Protein AF-A0AAV7AFK3-F1 (afdb_monomer)

Nearest PDB structures (foldseek):
  8hmy-assembly1_A  TM=8.633E-01  e=4.470E-11  Homo sapiens
  8hmz-assembly1_A  TM=8.587E-01  e=5.852E-11  Homo sapiens
  7uxa-assembly1_C  TM=8.689E-01  e=7.161E-11  Homo sapiens
  8iss-assembly1_B  TM=8.672E-01  e=4.408E-10  Homo sapiens
  3ebc-assembly1_B  TM=5.021E-01  e=8.028E+00  Haemophilus influenzae

Organism: Engystomops pustulosus (NCBI:txid76066)

Foldseek 3Di:
DDDDDDDDDDDQPQPPDVDQEGEGEFEAEPVRHGPPVDDCDPVNVVVVQVVSVVVNHWYKYKYWYQYPPDDVVLVVDPVSSVRTDIDIDIDDDDDDPVNVVVVVVD

Solvent-accessible surface area (backbone atoms only — not comparable to full-atom values): 6761 Å² total; per-residue (Å²): 138,87,87,84,82,82,94,78,83,80,80,82,58,70,51,84,53,99,57,59,48,41,44,45,77,43,66,22,34,86,86,70,55,47,85,60,91,63,79,82,43,71,70,57,50,52,52,50,43,54,58,35,47,76,71,72,26,42,34,33,38,36,37,38,29,43,54,88,90,72,48,76,77,51,65,74,42,82,71,40,63,80,63,43,46,79,48,81,45,78,56,73,84,89,73,54,76,68,63,52,52,67,67,72,78,113

pLDDT: mean 70.07, std 17.33, range [28.09, 89.12]

InterPro domains:
  IPR006676 tRNA-splicing endonuclease [PTHR21227] (20-105)
  IPR011856 tRNA endonuclease-like domain superfamily [G3DSA:3.40.1350.10] (5-75)

Radius of gyration: 17.39 Å; Cα contacts (8 Å, |Δi|>4): 115; chains: 1; bounding box: 46×44×38 Å

Sequence (106 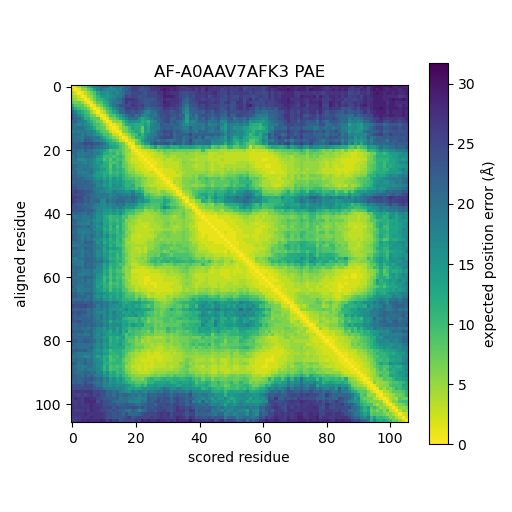aa):
MMGRKSQSDYNFLFVFSPYSYSIIVELVDENFEGPALRPLTWRSLSGLNRTTMNVSKELLICYLIKPPGFTEKDMGTPECIKKFKVQEVIVNRWISSRERMEHEEL

Secondary structure (DSSP, 8-state):
-------SS--------SSSEEEEEEEE-TTS----SS---HHHHHHHHHHHHHTT-EEEEEEEEPPTT--TTGGGSGGGGGG-EEEEEEE-PPPPHHHHHHTT--

Structure (mmCIF, N/CA/C/O backbone):
data_AF-A0AAV7AFK3-F1
#
_entry.id   AF-A0AAV7AFK3-F1
#
loop_
_atom_site.group_PDB
_atom_site.id
_atom_site.type_symbol
_atom_site.label_atom_id
_atom_site.label_alt_id
_atom_site.label_comp_id
_atom_site.label_asym_id
_atom_site.label_entity_id
_atom_site.label_seq_id
_atom_site.pdbx_PDB_ins_code
_atom_site.Cartn_x
_atom_site.Cartn_y
_atom_site.Cartn_z
_atom_site.occupancy
_atom_site.B_iso_or_equiv
_atom_site.auth_seq_id
_atom_site.auth_comp_id
_atom_site.auth_asym_id
_atom_site.auth_atom_id
_atom_site.pdbx_PDB_model_num
ATOM 1 N N . MET A 1 1 ? 17.459 17.721 3.469 1.00 31.33 1 MET A N 1
ATOM 2 C CA . MET A 1 1 ? 16.676 18.937 3.154 1.00 31.33 1 MET A CA 1
ATOM 3 C C . MET A 1 1 ? 15.307 18.504 2.663 1.00 31.33 1 MET A C 1
ATOM 5 O O . MET A 1 1 ? 15.230 17.708 1.741 1.00 31.33 1 MET A O 1
ATOM 9 N N . MET A 1 2 ? 14.253 18.949 3.344 1.00 35.44 2 MET A N 1
ATOM 10 C CA . MET A 1 2 ? 12.871 18.510 3.149 1.00 35.44 2 MET A CA 1
ATOM 11 C C . MET A 1 2 ? 12.129 19.580 2.345 1.00 35.44 2 MET A C 1
ATOM 13 O O . MET A 1 2 ? 11.911 20.681 2.843 1.00 35.44 2 MET A O 1
ATOM 17 N N . GLY A 1 3 ? 11.792 19.290 1.090 1.00 30.08 3 GLY A N 1
ATOM 18 C CA . GLY A 1 3 ? 11.003 20.187 0.248 1.00 30.08 3 GLY A CA 1
ATOM 19 C C . GLY A 1 3 ? 9.516 19.880 0.392 1.00 30.08 3 GLY A C 1
ATOM 20 O O . GLY A 1 3 ? 9.052 18.876 -0.134 1.00 30.08 3 GLY A O 1
ATOM 21 N N . ARG A 1 4 ? 8.766 20.735 1.097 1.00 44.69 4 ARG A N 1
ATOM 22 C CA . ARG A 1 4 ? 7.295 20.761 1.039 1.00 44.69 4 ARG A CA 1
ATOM 23 C C . ARG A 1 4 ? 6.856 21.796 0.004 1.00 44.69 4 ARG A C 1
ATOM 25 O O . ARG A 1 4 ? 7.327 22.930 0.052 1.00 44.69 4 ARG A O 1
ATOM 32 N N . LYS A 1 5 ? 5.892 21.453 -0.853 1.00 32.91 5 LYS A N 1
ATOM 33 C CA . LYS A 1 5 ? 5.023 22.432 -1.521 1.00 32.91 5 LYS A CA 1
ATOM 34 C C . LYS A 1 5 ? 3.561 21.974 -1.473 1.00 32.91 5 LYS A C 1
ATOM 36 O O . LYS A 1 5 ? 3.202 20.993 -2.101 1.00 32.91 5 LYS A O 1
ATOM 41 N N . SER A 1 6 ? 2.787 22.758 -0.720 1.00 28.52 6 SER A N 1
ATOM 42 C CA . SER A 1 6 ? 1.416 23.232 -0.970 1.00 28.52 6 SER A CA 1
ATOM 43 C C . SER A 1 6 ? 0.265 22.239 -1.219 1.00 28.52 6 SER A C 1
ATOM 45 O O . SER A 1 6 ? 0.061 21.775 -2.331 1.00 28.52 6 SER A O 1
ATOM 47 N N . GLN A 1 7 ? -0.549 22.078 -0.168 1.00 34.56 7 GLN A N 1
ATOM 48 C CA . GLN A 1 7 ? -2.011 22.279 -0.115 1.00 34.56 7 GLN A CA 1
ATOM 49 C C . GLN A 1 7 ? -2.891 21.707 -1.249 1.00 34.56 7 GLN A C 1
ATOM 51 O O . GLN A 1 7 ? -3.332 22.447 -2.121 1.00 34.56 7 GLN A O 1
ATOM 56 N N . SER A 1 8 ? -3.226 20.418 -1.145 1.00 28.09 8 SER A N 1
ATOM 57 C CA . SER A 1 8 ? -4.539 19.840 -1.495 1.00 28.09 8 SER A CA 1
ATOM 58 C C . SER A 1 8 ? -4.511 18.342 -1.173 1.00 28.09 8 SER A C 1
ATOM 60 O O . SER A 1 8 ? -3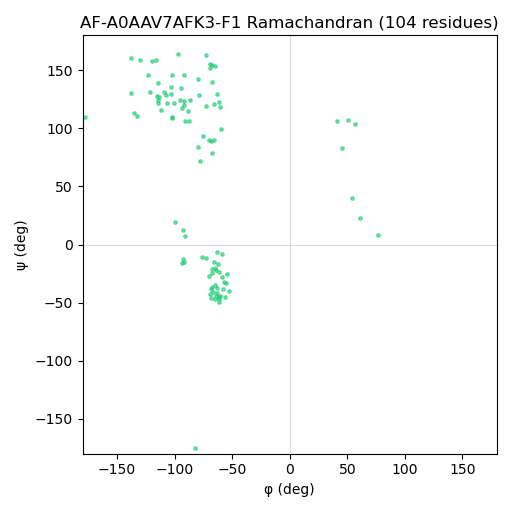.762 17.598 -1.799 1.00 28.09 8 SER A O 1
ATOM 62 N N . ASP A 1 9 ? -5.265 17.974 -0.139 1.00 35.66 9 ASP A N 1
ATOM 63 C CA . ASP A 1 9 ? -5.859 16.672 0.186 1.00 35.66 9 ASP A CA 1
ATOM 64 C C . ASP A 1 9 ? -5.035 15.389 -0.038 1.00 35.66 9 ASP A C 1
ATOM 66 O O . ASP A 1 9 ? -4.854 14.886 -1.141 1.00 35.66 9 ASP A O 1
ATOM 70 N N . TYR A 1 10 ? -4.611 14.864 1.118 1.00 37.59 10 TYR A N 1
ATOM 71 C CA . TYR A 1 10 ? -3.967 13.589 1.440 1.00 37.59 10 TYR A CA 1
ATOM 72 C C . TYR A 1 10 ? -2.745 13.199 0.601 1.00 37.59 10 TYR A C 1
ATOM 74 O O . TYR A 1 10 ? -2.777 12.772 -0.551 1.00 37.59 10 TYR A O 1
ATOM 82 N N . ASN A 1 11 ? -1.615 13.318 1.287 1.00 36.66 11 ASN A N 1
ATOM 83 C CA . ASN A 1 11 ? -0.289 13.008 0.804 1.00 36.66 11 ASN A CA 1
ATOM 84 C C . ASN A 1 11 ? -0.171 11.523 0.427 1.00 36.66 11 ASN A C 1
ATOM 86 O O . ASN A 1 11 ? -0.286 10.659 1.295 1.00 36.66 11 ASN A O 1
ATOM 90 N N . PHE A 1 12 ? 0.199 11.231 -0.823 1.00 41.88 12 PHE A N 1
ATOM 91 C CA . PHE A 1 12 ? 1.002 10.042 -1.106 1.00 41.88 12 PHE A CA 1
ATOM 92 C C . PHE A 1 12 ? 2.302 10.196 -0.317 1.00 41.88 12 PHE A C 1
ATOM 94 O O . PHE A 1 12 ? 3.186 10.970 -0.697 1.00 41.88 12 PHE A O 1
ATOM 101 N N . LEU A 1 13 ? 2.397 9.538 0.836 1.00 44.56 13 LEU A N 1
ATOM 102 C CA . LEU A 1 13 ? 3.597 9.604 1.652 1.00 44.56 13 LEU A CA 1
ATOM 103 C C . LEU A 1 13 ? 4.640 8.651 1.065 1.00 44.56 13 LEU A C 1
ATOM 105 O O . LEU A 1 13 ? 4.800 7.529 1.529 1.00 44.56 13 LEU A O 1
ATOM 109 N N . PHE A 1 14 ? 5.379 9.117 0.058 1.00 46.00 14 PHE A N 1
ATOM 110 C CA . PHE A 1 14 ? 6.608 8.454 -0.367 1.00 46.00 14 PHE A CA 1
ATOM 111 C C . PHE A 1 14 ? 7.654 8.607 0.743 1.00 46.00 14 PHE A C 1
ATOM 113 O O . PHE A 1 14 ? 8.412 9.580 0.785 1.00 46.00 14 PHE A O 1
ATOM 120 N N . VAL A 1 15 ? 7.680 7.664 1.684 1.00 46.69 15 VAL A N 1
ATOM 121 C CA . VAL A 1 15 ? 8.720 7.618 2.714 1.00 46.69 15 VAL A CA 1
ATOM 122 C C . VAL A 1 15 ? 9.999 7.084 2.072 1.00 46.69 15 VAL A C 1
ATOM 124 O O . VAL A 1 15 ? 10.229 5.881 2.009 1.00 46.69 15 VAL A O 1
ATOM 127 N N . PHE A 1 16 ? 10.871 7.977 1.607 1.00 46.56 16 PHE A N 1
ATOM 128 C CA . PHE A 1 16 ? 12.250 7.620 1.268 1.00 46.56 16 PHE A CA 1
ATOM 129 C C . PHE A 1 16 ? 13.077 7.507 2.553 1.00 46.56 16 PHE A C 1
ATOM 131 O O . PHE A 1 16 ? 13.908 8.358 2.858 1.00 46.56 16 PHE A O 1
ATOM 138 N N . SER A 1 17 ? 12.830 6.459 3.330 1.00 43.91 17 SER A N 1
ATOM 139 C CA . SER A 1 17 ? 13.719 6.074 4.427 1.00 43.91 17 SER A CA 1
ATOM 140 C C . SER A 1 17 ? 15.010 5.449 3.853 1.00 43.91 17 SER A C 1
ATOM 142 O O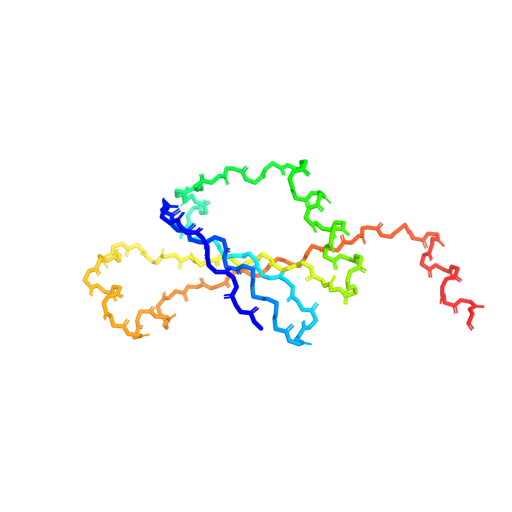 . SER A 1 17 ? 14.998 5.036 2.686 1.00 43.91 17 SER A O 1
ATOM 144 N N . PRO A 1 18 ? 16.121 5.313 4.608 1.00 51.28 18 PRO A N 1
ATOM 145 C CA . PRO A 1 18 ? 17.248 4.449 4.216 1.00 51.28 18 PRO A CA 1
ATOM 146 C C . PRO A 1 18 ? 16.859 2.972 4.013 1.00 51.28 18 PRO A C 1
ATOM 148 O O . PRO A 1 18 ? 17.675 2.185 3.549 1.00 51.28 18 PRO A O 1
ATOM 151 N N . TYR A 1 19 ? 15.628 2.591 4.355 1.00 55.62 19 TYR A N 1
ATOM 152 C CA . TYR A 1 19 ? 15.078 1.263 4.117 1.00 55.62 19 TYR A CA 1
ATOM 153 C C . TYR A 1 19 ? 14.834 0.980 2.625 1.00 55.62 19 TYR A C 1
ATOM 155 O O . TYR A 1 19 ? 14.553 1.883 1.828 1.00 55.62 19 TYR A O 1
ATOM 163 N N . SER A 1 20 ? 14.904 -0.307 2.281 1.00 68.31 20 SER A N 1
ATOM 164 C CA . SER A 1 20 ? 14.804 -0.871 0.928 1.00 68.31 20 SER A CA 1
ATOM 165 C C . SER A 1 20 ? 13.464 -0.643 0.222 1.00 68.31 20 SER A C 1
ATOM 167 O O . SER A 1 20 ? 13.349 -0.962 -0.954 1.00 68.31 20 SER A O 1
ATOM 169 N N . TYR A 1 21 ? 12.457 -0.080 0.896 1.00 76.56 21 TYR A N 1
ATOM 170 C CA . TYR A 1 21 ? 11.087 -0.010 0.387 1.00 76.56 21 TYR A CA 1
ATOM 171 C C . TYR A 1 21 ? 10.628 1.426 0.113 1.00 76.56 21 TYR A C 1
ATOM 173 O O . TYR A 1 21 ? 10.878 2.345 0.895 1.00 76.56 21 TYR A O 1
ATOM 181 N N . SER A 1 22 ? 9.921 1.608 -1.001 1.00 80.81 22 SER A N 1
ATOM 182 C CA . SER A 1 22 ? 9.068 2.764 -1.279 1.00 80.81 22 SER A CA 1
ATOM 183 C C . SER A 1 22 ? 7.623 2.357 -1.017 1.00 80.81 22 SER A C 1
ATOM 185 O O . SER A 1 22 ? 7.158 1.392 -1.614 1.00 80.81 22 SER A O 1
ATOM 187 N N . ILE A 1 23 ? 6.930 3.051 -0.113 1.00 81.00 23 ILE A N 1
ATOM 188 C CA . ILE A 1 23 ? 5.614 2.624 0.382 1.00 81.00 23 ILE A CA 1
ATOM 189 C C . ILE A 1 23 ? 4.519 3.549 -0.156 1.00 81.00 23 ILE A C 1
ATOM 191 O O . ILE A 1 23 ? 4.633 4.771 -0.056 1.00 81.00 23 ILE A O 1
ATOM 195 N N . ILE A 1 24 ? 3.453 2.967 -0.697 1.00 83.31 24 ILE A N 1
ATOM 196 C CA . ILE A 1 24 ? 2.188 3.635 -1.021 1.00 83.31 24 ILE A CA 1
ATOM 197 C C . ILE A 1 24 ? 1.158 3.156 -0.004 1.00 83.31 24 ILE A C 1
ATOM 199 O O . ILE A 1 24 ? 1.021 1.955 0.190 1.00 83.31 24 ILE A O 1
ATOM 203 N N . VAL A 1 25 ? 0.445 4.074 0.648 1.00 84.56 25 VAL A N 1
ATOM 204 C CA . VAL A 1 25 ? -0.567 3.733 1.657 1.00 84.56 25 VAL A CA 1
ATOM 205 C C . VAL A 1 25 ? -1.944 4.154 1.160 1.00 84.56 25 VAL A C 1
ATOM 207 O O . VAL A 1 25 ? -2.145 5.329 0.856 1.00 84.56 25 VAL A O 1
ATOM 210 N N . GLU A 1 26 ? -2.885 3.215 1.111 1.00 84.56 26 GLU A N 1
ATOM 211 C CA . GLU A 1 26 ? -4.273 3.457 0.713 1.00 84.56 26 GLU A CA 1
ATOM 212 C C . GLU A 1 26 ? -5.232 3.048 1.832 1.00 84.56 26 GLU A C 1
ATOM 214 O O . GLU A 1 26 ? -5.123 1.961 2.391 1.00 84.56 26 GLU A O 1
ATOM 219 N N . LEU A 1 27 ? -6.171 3.930 2.178 1.00 83.75 27 LEU A N 1
ATOM 220 C CA . LEU A 1 27 ? -7.220 3.644 3.153 1.00 83.75 27 LEU A CA 1
ATOM 221 C C . LEU A 1 27 ? -8.443 3.089 2.420 1.00 83.75 27 LEU A C 1
ATOM 223 O O . LEU A 1 27 ? -9.018 3.779 1.578 1.00 83.75 27 LEU A O 1
ATOM 227 N N . VAL A 1 28 ? -8.845 1.873 2.770 1.00 85.44 28 VAL A N 1
ATOM 228 C CA . VAL A 1 28 ? -9.955 1.151 2.141 1.00 85.44 28 VAL A CA 1
ATOM 229 C C . VAL A 1 28 ? -10.917 0.608 3.195 1.00 85.44 28 VAL A C 1
ATOM 231 O O . VAL A 1 28 ? -10.560 0.471 4.367 1.00 85.44 28 VAL A O 1
ATOM 234 N N . ASP A 1 29 ? -12.152 0.329 2.800 1.00 85.81 29 ASP A N 1
ATOM 235 C CA . ASP A 1 29 ? -13.103 -0.421 3.616 1.00 85.81 29 ASP A CA 1
ATOM 236 C C . ASP A 1 29 ? -12.881 -1.944 3.505 1.00 85.81 29 ASP A C 1
ATOM 238 O O . ASP A 1 29 ? -11.923 -2.414 2.886 1.00 85.81 29 ASP A O 1
ATOM 242 N N . GLU A 1 30 ? -13.753 -2.737 4.133 1.00 84.44 30 GLU A N 1
ATOM 243 C CA . GLU A 1 30 ? -13.677 -4.205 4.094 1.00 84.44 30 GLU A CA 1
ATOM 244 C C . GLU A 1 30 ? -13.888 -4.807 2.696 1.00 84.44 30 GLU A C 1
ATOM 246 O O . GLU A 1 30 ? -13.449 -5.929 2.450 1.00 84.44 30 GLU A O 1
ATOM 251 N N . ASN A 1 31 ? -14.511 -4.065 1.779 1.00 82.81 31 ASN A N 1
ATOM 252 C CA . ASN A 1 31 ? -14.704 -4.461 0.387 1.00 82.81 31 ASN A CA 1
ATOM 253 C C . ASN A 1 31 ? -13.550 -3.989 -0.513 1.00 82.81 31 ASN A C 1
ATOM 255 O O . ASN A 1 31 ? -13.620 -4.149 -1.730 1.00 82.81 31 ASN A O 1
ATOM 259 N N . PHE A 1 32 ? -12.478 -3.442 0.074 1.00 78.12 32 PHE A N 1
ATOM 260 C CA . PHE A 1 32 ? -11.366 -2.800 -0.629 1.00 78.12 32 PHE A CA 1
ATOM 261 C C . PHE A 1 32 ? -11.794 -1.583 -1.460 1.00 78.12 32 PHE A C 1
ATOM 263 O O . PHE A 1 32 ? -11.090 -1.165 -2.381 1.00 78.12 32 PHE A O 1
ATOM 270 N N . GLU A 1 33 ? -12.926 -0.979 -1.110 1.00 78.25 33 GLU A N 1
ATOM 271 C CA . GLU A 1 33 ? -13.413 0.245 -1.717 1.00 78.25 33 GLU A CA 1
ATOM 272 C C . GLU A 1 33 ? -12.965 1.421 -0.848 1.00 78.25 33 GLU A C 1
ATOM 274 O O . GLU A 1 33 ? -13.157 1.477 0.367 1.00 78.25 33 GLU A O 1
ATOM 279 N N . GLY A 1 34 ? -12.275 2.370 -1.464 1.00 72.12 34 GLY A N 1
ATOM 280 C CA . GLY A 1 34 ? -11.780 3.554 -0.783 1.00 72.12 34 GLY A CA 1
ATOM 281 C C . GLY A 1 34 ? -11.984 4.781 -1.652 1.00 72.12 34 GLY A C 1
ATOM 282 O O . GLY A 1 34 ? -12.129 4.658 -2.874 1.00 72.12 34 GLY A O 1
ATOM 283 N N . PRO A 1 35 ? -11.960 5.987 -1.064 1.00 64.69 35 PRO A N 1
ATOM 284 C CA . PRO A 1 35 ? -11.807 7.207 -1.832 1.00 64.69 35 PRO A CA 1
ATOM 285 C C . PRO A 1 35 ? -10.388 7.200 -2.415 1.00 64.69 35 PRO A C 1
ATOM 287 O O . PRO A 1 35 ? -9.474 7.811 -1.867 1.00 64.69 35 PRO A O 1
ATOM 290 N N . ALA A 1 36 ? -10.172 6.449 -3.497 1.00 58.38 36 ALA A N 1
ATOM 291 C CA . ALA A 1 36 ? -8.917 6.428 -4.224 1.00 58.38 36 ALA A CA 1
ATOM 292 C C . ALA A 1 36 ? -8.730 7.820 -4.834 1.00 58.38 36 ALA A C 1
ATOM 294 O O . ALA A 1 36 ? -9.201 8.108 -5.933 1.00 58.38 36 ALA A O 1
ATOM 295 N N . LEU A 1 37 ? -8.074 8.713 -4.085 1.00 56.75 37 LEU A N 1
ATOM 296 C CA . LEU A 1 37 ? -7.880 10.124 -4.442 1.00 56.75 37 LEU A CA 1
ATOM 297 C C . LEU A 1 37 ? -7.237 10.285 -5.820 1.00 56.75 37 LEU A C 1
ATOM 299 O O . LEU A 1 37 ? -7.444 11.293 -6.495 1.00 56.75 37 LEU A O 1
ATOM 303 N N . ARG A 1 38 ? -6.495 9.262 -6.264 1.00 63.66 38 ARG A N 1
ATOM 304 C CA . ARG A 1 38 ? -6.249 8.989 -7.677 1.00 63.66 38 ARG A CA 1
ATOM 305 C C . ARG A 1 38 ? -6.366 7.490 -7.936 1.00 63.66 38 ARG A C 1
ATOM 307 O O . ARG A 1 38 ? -5.675 6.734 -7.258 1.00 63.66 38 ARG A O 1
ATOM 314 N N . PRO A 1 39 ? -7.134 7.048 -8.944 1.00 64.81 39 PRO A N 1
ATOM 315 C CA . PRO A 1 39 ? -7.077 5.661 -9.375 1.00 64.81 39 PRO A CA 1
ATOM 316 C C . PRO A 1 39 ? -5.655 5.349 -9.850 1.00 64.81 39 PRO A C 1
ATOM 318 O O . PRO A 1 39 ? -5.140 5.966 -10.792 1.00 64.81 39 PRO A O 1
ATOM 321 N N . LEU A 1 40 ? -5.000 4.401 -9.181 1.00 72.00 40 LEU A N 1
ATOM 322 C CA . LEU A 1 40 ? -3.677 3.932 -9.558 1.00 72.00 40 LEU A CA 1
ATOM 323 C C . LEU A 1 40 ? -3.790 3.139 -10.866 1.00 72.00 40 LEU A C 1
ATOM 325 O O . LEU A 1 40 ? -4.038 1.938 -10.883 1.00 72.00 40 LEU A O 1
ATOM 329 N N . THR A 1 41 ? -3.651 3.823 -12.003 1.00 81.38 41 THR A N 1
ATOM 330 C CA . THR A 1 41 ? -3.654 3.133 -13.298 1.00 81.38 41 THR A CA 1
ATOM 331 C C . THR A 1 41 ? -2.406 2.267 -13.444 1.00 81.38 41 THR A C 1
ATOM 333 O O . THR A 1 41 ? -1.339 2.598 -12.919 1.00 81.38 41 THR A O 1
ATOM 336 N N . TRP A 1 42 ? -2.495 1.214 -14.259 1.00 81.81 42 TRP A N 1
ATOM 337 C CA . TRP A 1 42 ? -1.344 0.361 -14.569 1.00 81.81 42 TRP A CA 1
ATOM 338 C C . TRP A 1 42 ? -0.147 1.146 -15.130 1.00 81.81 42 TRP A C 1
ATOM 340 O O . TRP A 1 42 ? 1.006 0.826 -14.852 1.00 81.81 42 TRP A O 1
ATOM 350 N N . ARG A 1 43 ? -0.413 2.226 -15.882 1.00 82.38 43 ARG A N 1
ATOM 351 C CA . ARG A 1 43 ? 0.630 3.119 -16.414 1.00 82.38 43 ARG A CA 1
ATOM 352 C C . ARG A 1 43 ? 1.369 3.845 -15.293 1.00 82.38 43 ARG A C 1
ATOM 354 O O . ARG A 1 43 ? 2.597 3.866 -15.291 1.00 82.38 43 ARG A O 1
ATOM 361 N N . SER A 1 44 ? 0.628 4.406 -14.339 1.00 83.12 44 SER A N 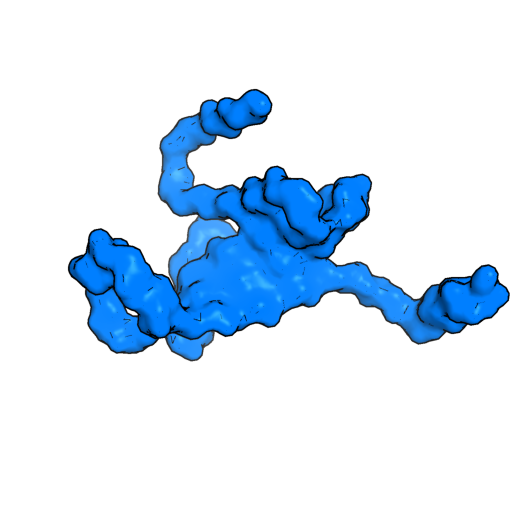1
ATOM 362 C CA . SER A 1 44 ? 1.201 5.087 -13.176 1.00 83.12 44 SER A CA 1
ATOM 363 C C . SER A 1 44 ? 1.986 4.112 -12.298 1.00 83.12 44 SER A C 1
ATOM 365 O O . SER A 1 44 ? 3.117 4.413 -11.929 1.00 83.12 44 SER A O 1
ATOM 367 N N . LEU A 1 45 ? 1.433 2.922 -12.035 1.00 84.25 45 LEU A N 1
ATOM 368 C CA . LEU A 1 45 ? 2.098 1.874 -11.256 1.00 84.25 45 LEU A CA 1
ATOM 369 C C . LEU A 1 45 ? 3.400 1.403 -11.920 1.00 84.25 45 LEU A C 1
ATOM 371 O O . LEU A 1 45 ? 4.427 1.297 -11.257 1.00 84.25 45 LEU A O 1
ATOM 375 N N . SER A 1 46 ? 3.386 1.169 -13.234 1.00 82.38 46 SER A N 1
ATOM 376 C CA . SER A 1 46 ? 4.579 0.768 -13.987 1.00 82.38 46 SER A CA 1
ATOM 377 C C . SER A 1 46 ? 5.667 1.847 -13.967 1.00 82.38 46 SER A C 1
ATOM 379 O O . SER A 1 46 ? 6.842 1.533 -13.764 1.00 82.38 46 SER A O 1
ATOM 381 N N . GLY A 1 47 ? 5.283 3.119 -14.120 1.00 84.56 47 GLY A N 1
ATOM 382 C CA . GLY A 1 47 ? 6.203 4.250 -13.997 1.00 84.56 47 GLY A CA 1
ATOM 383 C C . GLY A 1 47 ? 6.832 4.335 -12.606 1.00 84.56 47 GLY A C 1
ATOM 384 O O . GLY A 1 47 ? 8.053 4.438 -12.496 1.00 84.56 47 GLY A O 1
ATOM 385 N N . LEU A 1 48 ? 6.011 4.216 -11.558 1.00 81.69 48 LEU A N 1
ATOM 386 C CA . LEU A 1 48 ? 6.463 4.223 -10.166 1.00 81.69 48 LEU A CA 1
ATOM 387 C C . LEU A 1 48 ? 7.416 3.063 -9.879 1.00 81.69 48 LEU A C 1
ATOM 389 O O . LEU A 1 48 ? 8.521 3.298 -9.395 1.00 81.69 48 LEU A O 1
ATOM 393 N N . ASN A 1 49 ? 7.047 1.838 -10.260 1.00 83.06 49 ASN A N 1
ATOM 394 C CA . ASN A 1 49 ? 7.897 0.662 -10.089 1.00 83.06 49 ASN A CA 1
ATOM 395 C C . ASN A 1 49 ? 9.264 0.854 -10.767 1.00 83.06 49 ASN A C 1
ATOM 397 O O . ASN A 1 49 ? 10.303 0.649 -10.146 1.00 83.06 49 ASN A O 1
ATOM 401 N N . ARG A 1 50 ? 9.290 1.367 -12.006 1.00 81.81 50 ARG A N 1
ATOM 402 C CA . ARG A 1 50 ? 10.544 1.664 -12.717 1.00 81.81 50 ARG A CA 1
ATOM 403 C C . ARG A 1 50 ? 11.406 2.689 -11.976 1.00 81.81 50 ARG A C 1
ATOM 405 O O . ARG A 1 50 ? 12.617 2.505 -11.883 1.00 81.81 50 ARG A O 1
ATOM 412 N N . THR A 1 51 ? 10.813 3.766 -11.461 1.00 80.69 51 THR A N 1
ATOM 413 C CA . THR A 1 51 ? 11.577 4.777 -10.712 1.00 80.69 51 THR A CA 1
ATOM 414 C C . THR A 1 51 ? 12.109 4.249 -9.384 1.00 80.69 51 THR A C 1
ATOM 416 O O . THR A 1 51 ? 13.236 4.574 -9.021 1.00 80.69 51 THR A O 1
ATOM 419 N N . THR A 1 52 ? 11.339 3.405 -8.697 1.00 79.88 52 THR A N 1
ATOM 420 C CA . THR A 1 52 ? 11.720 2.782 -7.424 1.00 79.88 52 THR A CA 1
ATOM 421 C C . THR A 1 52 ? 12.841 1.759 -7.618 1.00 79.88 52 THR A C 1
ATOM 423 O O . THR A 1 52 ? 13.837 1.798 -6.897 1.00 79.88 52 THR A O 1
ATOM 426 N N . MET A 1 53 ? 12.764 0.932 -8.663 1.00 78.12 53 MET A N 1
ATOM 427 C CA . MET A 1 53 ? 13.830 -0.013 -9.008 1.00 78.12 53 MET A CA 1
ATOM 428 C C . MET A 1 53 ? 15.145 0.682 -9.383 1.00 78.12 53 MET A C 1
ATOM 430 O O . MET A 1 53 ? 16.211 0.201 -9.015 1.00 78.12 53 MET A O 1
ATOM 434 N N . ASN A 1 54 ? 15.097 1.824 -10.083 1.00 78.44 54 ASN A N 1
ATOM 435 C CA . ASN A 1 54 ? 16.306 2.574 -10.463 1.00 78.44 54 ASN A CA 1
ATOM 436 C C . ASN A 1 54 ? 17.121 3.066 -9.260 1.00 78.44 54 ASN A C 1
ATOM 438 O O . ASN A 1 54 ? 18.313 3.326 -9.395 1.00 78.44 54 ASN A O 1
ATOM 442 N N . VAL A 1 55 ? 16.484 3.224 -8.100 1.00 76.81 55 VAL A N 1
ATOM 443 C CA . VAL A 1 55 ? 17.154 3.602 -6.849 1.00 76.81 55 VAL A CA 1
ATOM 444 C C . VAL A 1 55 ? 17.417 2.393 -5.947 1.00 76.81 55 VAL A C 1
ATOM 446 O O . VAL A 1 55 ? 17.630 2.566 -4.749 1.00 76.81 55 VAL A O 1
ATOM 449 N N . SER A 1 56 ? 17.397 1.182 -6.518 1.00 75.38 56 SER A N 1
ATOM 450 C CA . SER A 1 56 ? 17.582 -0.102 -5.828 1.00 75.38 56 SER A CA 1
ATOM 451 C C . SER A 1 56 ? 16.629 -0.291 -4.648 1.00 75.38 56 SER A C 1
ATOM 453 O O . SER A 1 56 ? 17.023 -0.774 -3.587 1.00 75.38 56 SER A O 1
ATOM 455 N N . LYS A 1 57 ? 15.372 0.126 -4.826 1.00 78.69 57 LYS A N 1
ATOM 456 C CA . LYS A 1 57 ? 14.294 -0.072 -3.857 1.00 78.69 57 LYS A CA 1
ATOM 457 C C . LYS A 1 57 ? 13.202 -0.958 -4.443 1.00 78.69 57 LYS A C 1
ATOM 459 O O . LYS A 1 57 ? 13.046 -1.047 -5.661 1.00 78.69 57 LYS A O 1
ATOM 464 N N . GLU A 1 58 ? 12.414 -1.554 -3.563 1.00 82.31 58 GLU A N 1
ATOM 465 C CA . GLU A 1 58 ? 11.209 -2.310 -3.895 1.00 82.31 58 GLU A CA 1
ATOM 466 C C . GLU A 1 58 ? 9.964 -1.467 -3.611 1.00 82.31 58 GLU A C 1
ATOM 468 O O . GLU A 1 58 ? 9.943 -0.638 -2.695 1.00 82.31 58 GLU A O 1
ATOM 473 N N . LEU A 1 59 ? 8.922 -1.640 -4.421 1.00 84.62 59 LEU A N 1
ATOM 474 C CA . LEU A 1 59 ? 7.663 -0.928 -4.244 1.00 84.62 59 LEU A CA 1
ATOM 475 C C . LEU A 1 59 ? 6.725 -1.763 -3.363 1.00 84.62 59 LEU A C 1
ATOM 477 O O . LEU A 1 59 ? 6.403 -2.897 -3.703 1.00 84.62 59 LEU A O 1
ATOM 481 N N . LEU A 1 60 ? 6.263 -1.190 -2.256 1.00 86.25 60 LEU A N 1
ATOM 482 C CA . LEU A 1 60 ? 5.302 -1.784 -1.331 1.00 86.25 60 LEU A CA 1
ATOM 483 C C . LEU A 1 60 ? 4.002 -0.977 -1.368 1.00 86.25 60 LEU A C 1
ATOM 485 O O . LEU A 1 60 ? 4.009 0.236 -1.177 1.00 86.25 60 LEU A O 1
ATOM 489 N N . ILE A 1 61 ? 2.879 -1.644 -1.591 1.00 86.19 61 ILE A N 1
ATOM 490 C CA . ILE A 1 61 ? 1.544 -1.061 -1.482 1.00 86.19 61 ILE A CA 1
ATOM 491 C C . ILE A 1 61 ? 0.911 -1.607 -0.202 1.00 86.19 61 ILE A C 1
ATOM 493 O O . ILE A 1 61 ? 0.792 -2.816 -0.028 1.00 86.19 61 ILE A O 1
ATOM 497 N N . CYS A 1 62 ? 0.528 -0.715 0.703 1.00 87.00 62 CYS A N 1
ATOM 498 C CA . CYS A 1 62 ? -0.110 -1.021 1.975 1.00 87.00 62 CYS A CA 1
ATOM 499 C C . CYS A 1 62 ? -1.557 -0.534 1.955 1.00 87.00 62 CYS A C 1
ATOM 501 O O . CYS A 1 62 ? -1.815 0.669 1.934 1.00 87.00 62 CYS A O 1
ATOM 503 N N . TYR A 1 63 ? -2.500 -1.463 2.041 1.00 86.88 63 TYR A N 1
ATOM 504 C CA . TYR A 1 63 ? -3.909 -1.157 2.228 1.00 86.88 63 TYR A CA 1
ATOM 505 C C . TYR A 1 63 ? -4.241 -1.182 3.718 1.00 86.88 63 TYR A C 1
ATOM 507 O O . TYR A 1 63 ? -4.111 -2.211 4.383 1.00 86.88 63 TYR A O 1
ATOM 515 N N . LEU A 1 64 ? -4.663 -0.039 4.248 1.00 87.31 64 LEU A N 1
ATOM 516 C CA . LEU A 1 64 ? -5.219 0.096 5.585 1.00 87.31 64 LEU A CA 1
ATOM 517 C C . LEU A 1 64 ? -6.719 -0.158 5.496 1.00 87.31 64 LEU A C 1
ATOM 519 O O . LEU A 1 64 ? -7.468 0.679 5.000 1.00 87.31 64 LEU A O 1
ATOM 523 N N . ILE A 1 65 ? -7.149 -1.313 5.981 1.00 88.44 65 ILE A N 1
ATOM 524 C CA . ILE A 1 65 ? -8.547 -1.726 5.969 1.00 88.44 65 ILE A CA 1
ATOM 525 C C . ILE A 1 65 ? -9.206 -1.207 7.243 1.00 88.44 65 ILE A C 1
ATOM 527 O O . ILE A 1 65 ? -8.858 -1.600 8.366 1.00 88.44 65 ILE A O 1
ATOM 531 N N . LYS A 1 66 ? -10.154 -0.292 7.054 1.00 85.75 66 LYS A N 1
ATOM 532 C CA . LYS A 1 66 ? -10.944 0.336 8.106 1.00 85.75 66 LYS A CA 1
ATOM 533 C C . LYS A 1 66 ? -12.066 -0.610 8.555 1.00 85.75 66 LYS A C 1
ATOM 535 O O . LYS A 1 66 ? -12.833 -1.064 7.709 1.00 85.75 66 LYS A O 1
ATOM 540 N N . PRO A 1 67 ? -12.215 -0.879 9.865 1.00 83.56 67 PRO A N 1
ATOM 541 C CA . PRO A 1 67 ? -13.316 -1.701 10.354 1.00 83.56 67 PRO A CA 1
ATOM 542 C C .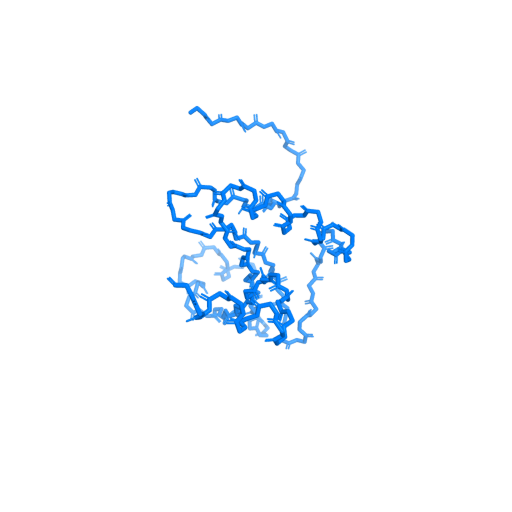 PRO A 1 67 ? -14.674 -0.984 10.202 1.00 83.56 67 PRO A C 1
ATOM 544 O O . PRO A 1 67 ? -14.735 0.254 10.190 1.00 83.56 67 PRO A O 1
ATOM 547 N N . PRO A 1 68 ? -15.780 -1.738 10.115 1.00 80.25 68 PRO A N 1
ATOM 548 C CA . PRO A 1 68 ? -17.107 -1.185 9.879 1.00 80.25 68 PRO A CA 1
ATOM 549 C C . PRO A 1 68 ? -17.568 -0.366 11.093 1.00 80.25 68 PRO A C 1
ATOM 551 O O . PRO A 1 68 ? -17.320 -0.728 12.242 1.00 80.25 68 PRO A O 1
ATOM 554 N N . GLY A 1 69 ? -18.223 0.772 10.846 1.00 76.62 69 GLY A N 1
ATOM 555 C CA . GLY A 1 69 ? -18.710 1.664 11.910 1.00 76.62 69 GLY A CA 1
ATOM 556 C C . GLY A 1 69 ? -17.634 2.523 12.586 1.00 76.62 69 GLY A C 1
ATOM 557 O O . GLY A 1 69 ? -17.920 3.201 13.568 1.00 76.62 69 GLY A O 1
ATOM 558 N N . PHE A 1 70 ? -16.406 2.529 12.066 1.00 78.38 70 PHE A N 1
ATOM 559 C CA . PHE A 1 70 ? -15.320 3.340 12.607 1.00 78.38 70 PHE A CA 1
ATOM 560 C C . PHE A 1 70 ? -15.523 4.827 12.279 1.00 78.38 70 PHE A C 1
ATOM 562 O O . PHE A 1 70 ? -15.589 5.221 11.108 1.00 78.38 70 PHE A O 1
ATOM 569 N N . THR A 1 71 ? -15.634 5.668 13.307 1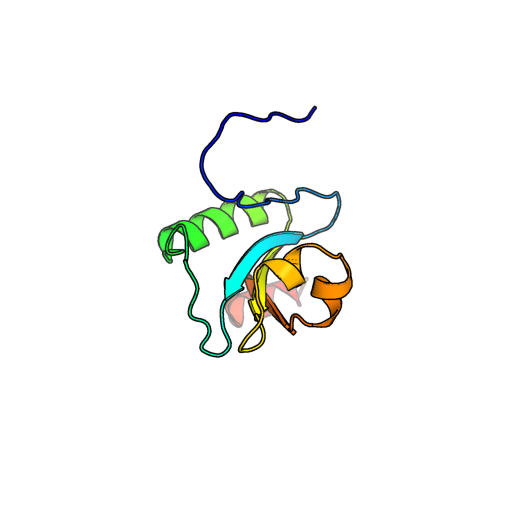.00 75.94 71 THR A N 1
ATOM 570 C CA . THR A 1 71 ? -15.991 7.086 13.149 1.00 75.94 71 THR A CA 1
ATOM 571 C C . THR A 1 71 ? -14.763 7.997 13.139 1.00 75.94 71 THR A C 1
ATOM 573 O O . THR A 1 71 ? -13.677 7.610 13.562 1.00 75.94 71 THR A O 1
ATOM 576 N N . GLU A 1 72 ? -14.914 9.242 12.675 1.00 73.69 72 GLU A N 1
ATOM 577 C CA . GLU A 1 72 ? -13.834 10.246 12.724 1.00 73.69 72 GLU A CA 1
ATOM 578 C C . GLU A 1 72 ? -13.348 10.518 14.156 1.00 73.69 72 GLU A C 1
ATOM 580 O O . GLU A 1 72 ? -12.175 10.816 14.373 1.00 73.69 72 GLU A O 1
ATOM 585 N N . LYS A 1 73 ? -14.221 10.341 15.157 1.00 74.19 73 LYS A N 1
ATOM 586 C CA . LYS A 1 73 ? -13.857 10.464 16.575 1.00 74.19 73 LYS A CA 1
ATOM 587 C C . LYS A 1 73 ? -12.851 9.395 17.001 1.00 74.19 73 LYS A C 1
ATOM 589 O O . LYS A 1 73 ? -11.962 9.685 17.798 1.00 74.19 73 LYS A O 1
ATOM 594 N N . ASP A 1 74 ? -12.946 8.193 16.436 1.00 72.00 74 ASP A N 1
ATOM 595 C CA . ASP A 1 74 ? -11.992 7.112 16.688 1.00 72.00 74 ASP A CA 1
ATOM 596 C C . ASP A 1 74 ? -10.620 7.396 16.056 1.00 72.00 74 ASP A C 1
ATOM 598 O O . ASP A 1 74 ? -9.606 6.956 16.593 1.00 72.00 74 ASP A O 1
ATOM 602 N N . MET A 1 75 ? -10.560 8.179 14.966 1.00 74.19 75 MET A N 1
ATOM 603 C CA . MET A 1 75 ? -9.305 8.586 14.305 1.00 74.19 75 MET A CA 1
ATOM 604 C C . MET A 1 75 ? -8.505 9.629 15.099 1.00 74.19 75 MET A C 1
ATOM 606 O O . MET A 1 75 ? -7.341 9.868 14.787 1.00 74.19 75 MET A O 1
ATOM 610 N N . GLY A 1 76 ? -9.095 10.234 16.135 1.00 76.19 76 GLY A N 1
ATOM 611 C CA . GLY A 1 76 ? -8.448 11.269 16.946 1.00 76.19 76 GLY A CA 1
ATOM 612 C C . GLY A 1 76 ? -7.405 10.754 17.944 1.00 76.19 76 GLY A C 1
ATOM 613 O O . GLY A 1 76 ? -6.669 11.553 18.518 1.00 76.19 76 GLY A O 1
ATOM 614 N N . THR A 1 77 ? -7.322 9.438 18.167 1.00 77.19 77 THR A N 1
ATOM 615 C CA . THR A 1 77 ? -6.381 8.833 19.125 1.00 77.19 77 THR A CA 1
ATOM 616 C C . THR A 1 77 ? -5.477 7.809 18.440 1.00 77.19 77 THR A C 1
ATOM 618 O O . THR A 1 77 ? -5.943 7.105 17.547 1.00 77.19 77 THR A O 1
ATOM 621 N N . PRO A 1 78 ? -4.203 7.665 18.851 1.00 80.44 78 PRO A N 1
ATOM 622 C CA . PRO A 1 78 ? -3.264 6.721 18.229 1.00 80.44 78 PRO A CA 1
ATOM 623 C C . PRO A 1 78 ? -3.660 5.247 18.422 1.00 80.44 78 PRO A C 1
ATOM 625 O O . PRO A 1 78 ? -3.184 4.375 17.699 1.00 80.44 78 PRO A O 1
ATOM 628 N N . GLU A 1 79 ? -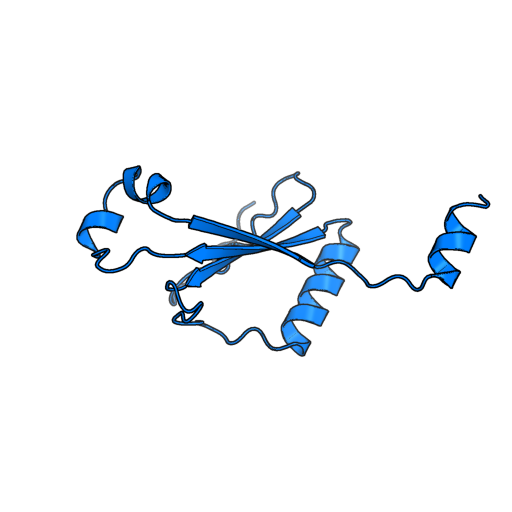4.579 4.960 19.349 1.00 81.62 79 GLU A N 1
ATOM 629 C CA . GLU A 1 79 ? -5.182 3.634 19.533 1.00 81.62 79 GLU A CA 1
ATOM 630 C C . GLU A 1 79 ? -5.979 3.170 18.304 1.00 81.62 79 GLU A C 1
ATOM 632 O O . GLU A 1 79 ? -6.233 1.975 18.147 1.00 81.62 79 GLU A O 1
ATOM 637 N N . CYS A 1 80 ? -6.329 4.095 17.402 1.00 78.00 80 CYS A N 1
ATOM 638 C CA . CYS A 1 80 ? -6.948 3.796 16.119 1.00 78.00 80 CYS A CA 1
ATOM 639 C C . CYS A 1 80 ? -6.139 2.769 15.320 1.00 78.00 80 CYS A C 1
ATOM 641 O O . CYS A 1 80 ? -6.724 1.837 14.778 1.00 78.00 80 CYS A O 1
ATOM 643 N N . ILE A 1 81 ? -4.804 2.875 15.338 1.00 83.06 81 ILE A N 1
ATOM 644 C CA . ILE A 1 81 ? -3.876 2.060 14.542 1.00 83.06 81 ILE A CA 1
ATOM 645 C C . ILE A 1 81 ? -4.064 0.566 14.824 1.00 83.06 81 ILE A C 1
ATOM 647 O O . ILE A 1 81 ? -4.052 -0.238 13.899 1.00 83.06 81 ILE A O 1
ATOM 651 N N . LYS A 1 82 ? -4.318 0.189 16.085 1.00 84.06 82 LYS A N 1
ATOM 652 C CA . LYS A 1 82 ? -4.500 -1.215 16.497 1.00 84.06 82 LYS A CA 1
ATOM 653 C C . LYS A 1 82 ? -5.771 -1.854 15.933 1.00 84.06 82 LYS A C 1
ATOM 655 O O . LYS A 1 82 ? -5.887 -3.074 15.925 1.00 84.06 82 LYS A O 1
ATOM 660 N N . LYS A 1 83 ? -6.745 -1.035 15.530 1.00 83.75 83 LYS A N 1
ATOM 661 C CA . LYS A 1 83 ? -8.046 -1.483 15.019 1.00 83.75 83 LYS A CA 1
ATOM 662 C C . LYS A 1 83 ? -8.053 -1.634 13.493 1.00 83.75 83 LYS A C 1
ATOM 664 O O . LYS A 1 83 ? -8.968 -2.259 12.966 1.00 83.75 83 LYS A O 1
ATOM 669 N N . PHE A 1 84 ? -7.065 -1.075 12.792 1.00 85.81 84 PHE A N 1
ATOM 670 C CA . PHE A 1 84 ? -6.919 -1.255 11.349 1.00 85.81 84 PHE A CA 1
ATOM 671 C C . PHE A 1 84 ? -6.282 -2.606 11.043 1.00 85.81 84 PHE A C 1
ATOM 673 O O . PHE A 1 84 ? -5.362 -3.046 11.734 1.00 85.81 84 PHE A O 1
ATOM 680 N N . LYS A 1 85 ? -6.746 -3.247 9.970 1.00 88.19 85 LYS A N 1
ATOM 681 C CA . LYS A 1 85 ? -6.009 -4.357 9.360 1.00 88.19 85 LYS A CA 1
ATOM 682 C C . LYS A 1 85 ? -5.105 -3.789 8.272 1.00 88.19 85 LYS A C 1
ATOM 684 O O . LYS A 1 85 ? -5.467 -2.815 7.617 1.00 88.19 85 LYS A O 1
ATOM 689 N N . VAL A 1 86 ? -3.938 -4.392 8.087 1.00 89.12 86 VAL A N 1
ATOM 690 C CA . VAL A 1 86 ? -2.979 -3.986 7.057 1.00 89.12 86 VAL A CA 1
ATOM 691 C C . VAL A 1 86 ? -2.834 -5.129 6.064 1.00 89.12 86 VAL A C 1
ATOM 693 O O . VAL A 1 86 ? -2.585 -6.261 6.469 1.00 89.12 86 VAL A O 1
ATOM 696 N N . GLN A 1 87 ? -2.995 -4.831 4.779 1.00 88.62 87 GLN A N 1
ATOM 697 C CA . GLN A 1 87 ? -2.708 -5.751 3.685 1.00 88.62 87 GLN A CA 1
ATOM 698 C C . GLN A 1 87 ? -1.534 -5.200 2.877 1.00 88.62 87 GLN A C 1
ATOM 700 O O . GLN A 1 87 ? -1.593 -4.094 2.346 1.00 88.62 87 GLN A O 1
ATOM 705 N N . GLU A 1 88 ? -0.470 -5.985 2.785 1.00 88.75 88 GLU A N 1
ATOM 706 C CA . GLU A 1 88 ? 0.770 -5.619 2.106 1.00 88.75 88 GLU A CA 1
ATOM 707 C C . GLU A 1 88 ? 0.851 -6.301 0.737 1.00 88.75 88 GLU A C 1
ATOM 709 O O . GLU A 1 88 ? 0.551 -7.488 0.598 1.00 88.75 88 GLU A O 1
ATOM 714 N N . VAL A 1 89 ? 1.253 -5.547 -0.286 1.00 86.44 89 VAL A N 1
ATOM 715 C CA . VAL A 1 89 ? 1.471 -6.034 -1.651 1.00 86.44 89 VAL A CA 1
ATOM 716 C C . VAL A 1 89 ? 2.812 -5.512 -2.143 1.00 86.44 89 VAL A C 1
ATOM 718 O O . VAL A 1 89 ? 2.978 -4.319 -2.393 1.00 86.44 89 VAL A O 1
ATOM 721 N N . ILE A 1 90 ? 3.778 -6.413 -2.297 1.00 85.44 90 ILE A N 1
ATOM 722 C CA . ILE A 1 90 ? 5.088 -6.084 -2.859 1.00 85.44 90 ILE A CA 1
ATOM 723 C C . ILE A 1 90 ? 5.000 -6.198 -4.380 1.00 85.44 90 ILE A C 1
ATOM 725 O O . ILE A 1 90 ? 4.619 -7.236 -4.924 1.00 85.44 90 ILE A O 1
ATOM 729 N N . VAL A 1 91 ? 5.351 -5.120 -5.073 1.00 82.62 91 VAL A N 1
ATOM 730 C CA . VAL A 1 91 ? 5.361 -5.050 -6.531 1.00 82.62 91 VAL A CA 1
ATOM 731 C C . VAL A 1 91 ? 6.795 -5.178 -7.009 1.00 82.62 91 VAL A C 1
ATOM 733 O O . VAL A 1 91 ? 7.590 -4.251 -6.879 1.00 82.62 91 VAL A O 1
ATOM 736 N N . ASN A 1 92 ? 7.089 -6.324 -7.616 1.00 77.56 92 ASN A N 1
ATOM 737 C CA . ASN A 1 92 ? 8.394 -6.637 -8.177 1.00 77.56 92 ASN A CA 1
ATOM 738 C C . ASN A 1 92 ? 8.309 -6.896 -9.680 1.00 77.56 92 ASN A C 1
ATO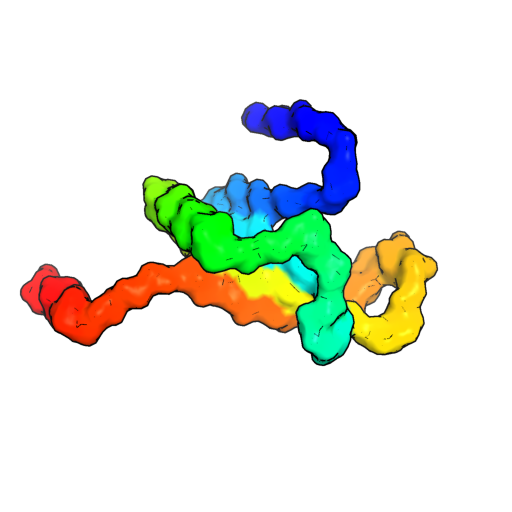M 740 O O . ASN A 1 92 ? 7.253 -7.218 -10.234 1.00 77.56 92 ASN A O 1
ATOM 744 N N . ARG A 1 93 ? 9.447 -6.741 -10.365 1.00 72.38 93 ARG A N 1
ATOM 745 C CA . ARG A 1 93 ? 9.557 -7.107 -11.779 1.00 72.38 93 ARG A CA 1
ATOM 746 C C . ARG A 1 93 ? 9.329 -8.609 -11.920 1.00 72.38 93 ARG A C 1
ATOM 748 O O . ARG A 1 93 ? 9.990 -9.408 -11.265 1.00 72.38 93 ARG A O 1
ATOM 755 N N . TRP A 1 94 ? 8.444 -8.992 -12.835 1.00 69.12 94 TRP A N 1
ATOM 756 C CA . TRP A 1 94 ? 8.365 -10.379 -13.266 1.00 69.12 94 TRP A CA 1
ATOM 757 C C . TRP A 1 94 ? 9.651 -10.754 -14.004 1.00 69.12 94 TRP A C 1
ATOM 759 O O . TRP A 1 94 ? 9.993 -10.139 -15.016 1.00 69.12 94 TRP A O 1
ATOM 769 N N . ILE A 1 95 ? 10.350 -11.761 -13.493 1.00 67.00 95 ILE A N 1
ATOM 770 C CA . ILE A 1 95 ? 11.509 -12.370 -14.144 1.00 67.00 95 ILE A CA 1
ATOM 771 C C . ILE A 1 95 ? 11.032 -13.689 -14.747 1.00 67.00 95 ILE A C 1
ATOM 773 O O . ILE A 1 95 ? 10.360 -14.481 -14.072 1.00 67.00 95 ILE A O 1
ATOM 777 N N . SER A 1 96 ? 11.322 -13.907 -16.029 1.00 60.00 96 SER A N 1
ATOM 778 C CA . SER A 1 96 ? 10.971 -15.165 -16.688 1.00 60.00 96 SER A CA 1
ATOM 779 C C . SER A 1 96 ? 11.749 -16.334 -16.067 1.00 60.00 96 SER A C 1
ATOM 781 O O . SER A 1 96 ? 12.832 -16.154 -15.517 1.00 60.00 96 SER A O 1
ATOM 783 N N . SER A 1 97 ? 11.212 -17.556 -16.134 1.00 63.94 97 SER A N 1
ATOM 784 C CA . SER A 1 97 ? 11.917 -18.745 -15.620 1.00 63.94 97 SER A CA 1
ATOM 785 C C . SER A 1 97 ? 13.294 -18.934 -16.260 1.00 63.94 97 SER A C 1
ATOM 787 O O . SER A 1 97 ? 14.213 -19.381 -15.589 1.00 63.94 97 SER A O 1
ATOM 789 N N . ARG A 1 98 ? 13.444 -18.536 -17.526 1.00 62.19 98 ARG A N 1
ATOM 790 C CA . ARG A 1 98 ? 14.702 -18.601 -18.271 1.00 62.19 98 ARG A CA 1
ATOM 791 C C . ARG A 1 98 ? 15.758 -17.629 -17.737 1.00 62.19 98 ARG A C 1
ATOM 793 O O . ARG A 1 98 ? 16.884 -18.040 -17.509 1.00 62.19 98 ARG A O 1
ATOM 800 N N . GLU A 1 99 ? 15.380 -16.379 -17.475 1.00 59.66 99 GLU A N 1
ATOM 801 C CA . GLU A 1 99 ? 16.286 -15.380 -16.882 1.00 59.66 99 GLU A CA 1
ATOM 802 C C . GLU A 1 99 ? 16.658 -15.713 -15.424 1.00 59.66 99 GLU A C 1
ATOM 804 O O . GLU A 1 99 ? 17.704 -15.284 -14.952 1.00 59.66 99 GLU A O 1
ATOM 809 N N . ARG A 1 100 ? 15.825 -16.483 -14.699 1.00 59.41 100 ARG A N 1
ATOM 810 C CA . ARG A 1 100 ? 16.178 -16.993 -13.360 1.00 59.41 100 ARG A CA 1
ATOM 811 C C . ARG A 1 100 ? 17.327 -18.003 -13.404 1.00 59.41 100 ARG A C 1
ATOM 813 O O . ARG A 1 100 ? 18.200 -17.933 -12.551 1.00 59.41 100 ARG A O 1
ATOM 820 N N . MET A 1 101 ? 17.338 -18.895 -14.395 1.00 58.00 101 MET A N 1
ATOM 821 C CA . MET A 1 101 ? 18.377 -19.926 -14.525 1.00 58.00 101 MET A CA 1
ATOM 822 C C . MET A 1 101 ? 19.745 -19.326 -14.876 1.00 58.00 101 MET A C 1
ATOM 824 O O . MET A 1 101 ? 20.749 -19.727 -14.306 1.00 58.00 101 MET A O 1
ATOM 828 N N . GLU A 1 102 ? 19.784 -18.301 -15.733 1.00 57.84 102 GLU A N 1
ATOM 829 C CA . GLU A 1 102 ? 21.032 -17.610 -16.110 1.00 57.84 102 GLU A CA 1
ATOM 830 C C . GLU A 1 102 ? 21.707 -16.884 -14.927 1.00 57.84 102 GLU A C 1
ATOM 832 O O . GLU A 1 102 ? 22.906 -16.626 -14.965 1.00 57.84 102 GLU A O 1
ATOM 837 N N . HIS A 1 103 ? 20.950 -16.563 -13.872 1.00 55.00 103 HIS A N 1
ATOM 838 C CA . HIS A 1 103 ? 21.450 -15.880 -12.675 1.00 55.00 103 HIS A CA 1
ATOM 839 C C . HIS A 1 103 ? 21.889 -16.840 -11.549 1.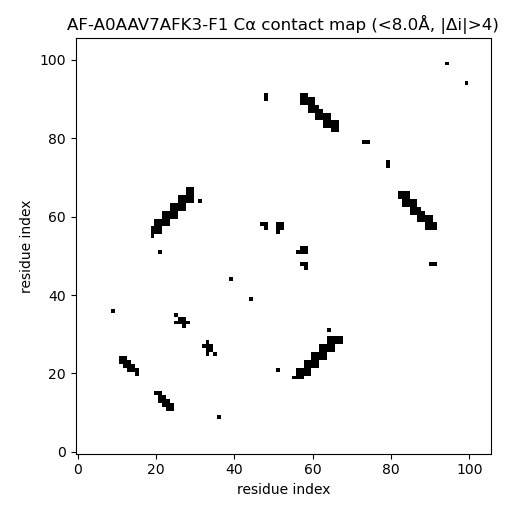00 55.00 103 HIS A C 1
ATOM 841 O O . HIS A 1 103 ? 22.517 -16.382 -10.597 1.00 55.00 103 HIS A O 1
ATOM 847 N N . GLU A 1 104 ? 21.548 -18.133 -11.640 1.00 53.28 104 GLU A N 1
ATOM 848 C CA . GLU A 1 104 ? 21.987 -19.201 -10.718 1.00 53.28 104 GLU A CA 1
ATOM 849 C C . GLU A 1 104 ? 23.245 -19.941 -11.215 1.00 53.28 104 GLU A C 1
ATOM 851 O O . GLU A 1 104 ? 23.890 -20.637 -10.436 1.00 53.28 104 GLU A O 1
ATOM 856 N N . GLU A 1 105 ? 23.607 -19.795 -12.495 1.00 48.19 105 GLU A N 1
ATOM 857 C CA . GLU A 1 105 ? 24.784 -20.430 -13.118 1.00 48.19 105 GLU A CA 1
ATOM 858 C C . GLU A 1 105 ? 26.060 -19.550 -13.101 1.00 48.19 105 GLU A C 1
ATOM 860 O O . GLU A 1 105 ? 27.050 -19.874 -13.763 1.00 48.19 105 GLU A O 1
ATOM 865 N N . LEU A 1 106 ? 26.054 -18.454 -12.332 1.00 44.66 106 LEU A N 1
ATOM 866 C CA . LEU A 1 106 ? 27.170 -17.516 -12.106 1.00 44.66 106 LEU A CA 1
ATOM 867 C C . LEU A 1 106 ? 27.569 -17.463 -10.625 1.00 44.66 106 LEU A C 1
ATOM 869 O O . LEU A 1 106 ? 28.717 -17.036 -10.361 1.00 44.66 106 LEU A O 1
#

Mean predicted aligned error: 12.38 Å